Protein AF-A0A7W1SRJ2-F1 (afdb_monomer_lite)

Foldseek 3Di:
DPPVVVVVVVVVVCVVQVDPVNLVQALVVQLVVDDDPQLSVQLSVVLVVQRDDDSVVSNVVSVVVCVVVVVCRNVSVVD

Secondary structure (DSSP, 8-state):
--HHHHHHHHHHHHHHH-SGGGTTTSGGGTGGG--SHHHHHHHHHHHHHT--S-HHHHHHHHHHHHHHTTT-HHHHHH-

Structure (mmCIF, N/CA/C/O backbone):
data_AF-A0A7W1SRJ2-F1
#
_entry.id   AF-A0A7W1SRJ2-F1
#
loop_
_atom_site.group_PDB
_atom_site.id
_atom_site.type_symbol
_atom_site.label_atom_id
_atom_site.label_alt_id
_atom_site.label_comp_id
_atom_site.label_asym_id
_atom_site.label_entity_id
_atom_site.label_seq_id
_atom_site.pdbx_PDB_ins_code
_atom_site.Cartn_x
_atom_site.Cartn_y
_atom_site.Cartn_z
_atom_site.occupancy
_atom_site.B_iso_or_equiv
_atom_site.auth_seq_id
_atom_site.auth_comp_id
_atom_site.auth_asym_id
_atom_site.auth_atom_id
_atom_site.pdbx_PDB_model_num
ATOM 1 N N . MET A 1 1 ?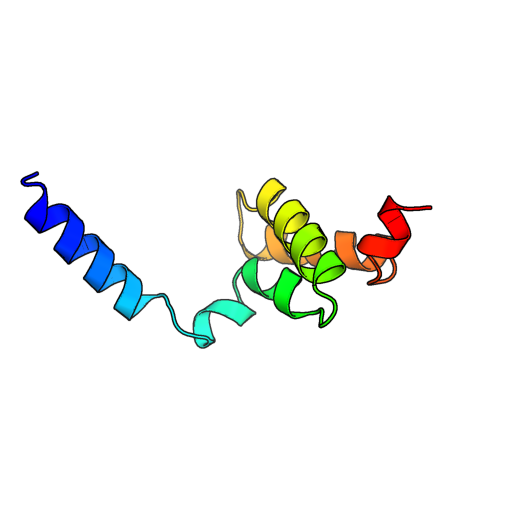 -22.227 -6.536 22.679 1.00 61.56 1 MET A N 1
ATOM 2 C CA . MET A 1 1 ? -22.469 -5.155 22.198 1.00 61.56 1 MET A CA 1
ATOM 3 C C . MET A 1 1 ? -23.703 -5.163 21.312 1.00 61.56 1 MET A C 1
ATOM 5 O O . MET A 1 1 ? -23.889 -6.141 20.599 1.00 61.56 1 MET A O 1
ATOM 9 N N . LYS A 1 2 ? -24.552 -4.128 21.367 1.00 74.88 2 LYS A N 1
ATOM 10 C CA . LYS A 1 2 ? -25.641 -3.980 20.388 1.00 74.88 2 LYS A CA 1
ATOM 11 C C . LYS A 1 2 ? -25.022 -3.761 18.994 1.00 74.88 2 LYS A C 1
ATOM 13 O O . LYS A 1 2 ? -24.029 -3.035 18.931 1.00 74.88 2 LYS A O 1
ATOM 18 N N . PRO A 1 3 ? -25.559 -4.359 17.916 1.00 79.31 3 PRO A N 1
ATOM 19 C CA . PRO A 1 3 ? -25.019 -4.207 16.561 1.00 79.31 3 PRO A CA 1
ATOM 20 C C . PRO A 1 3 ? -24.786 -2.745 16.149 1.00 79.31 3 PRO A C 1
ATOM 22 O O . PRO A 1 3 ? -23.745 -2.430 15.576 1.00 79.31 3 PRO A O 1
ATOM 25 N N . ASP A 1 4 ? -25.692 -1.845 16.538 1.00 89.94 4 ASP A N 1
ATOM 26 C CA . ASP A 1 4 ? -25.610 -0.415 16.211 1.00 89.94 4 ASP A CA 1
ATOM 27 C C . ASP A 1 4 ? -24.380 0.269 16.825 1.00 89.94 4 ASP A C 1
ATOM 29 O O . ASP A 1 4 ? -23.693 1.033 16.154 1.00 89.94 4 ASP A O 1
ATOM 33 N N . ALA A 1 5 ? -24.016 -0.096 18.059 1.00 93.38 5 ALA A N 1
ATOM 34 C CA . ALA A 1 5 ? -22.846 0.463 18.735 1.00 93.38 5 ALA A CA 1
ATOM 35 C C . ALA A 1 5 ? -21.519 0.026 18.086 1.00 93.38 5 ALA A C 1
ATOM 37 O O . ALA A 1 5 ? -20.545 0.773 18.101 1.00 93.38 5 ALA A O 1
ATOM 38 N N . ILE A 1 6 ? -21.464 -1.184 17.511 1.00 95.12 6 ILE A N 1
ATOM 39 C CA . ILE A 1 6 ? -20.281 -1.651 16.765 1.00 95.12 6 ILE A CA 1
ATOM 40 C C . ILE A 1 6 ? -20.163 -0.882 15.451 1.00 95.12 6 ILE A C 1
ATOM 42 O O . ILE A 1 6 ? -19.068 -0.457 15.093 1.00 95.12 6 ILE A O 1
ATOM 46 N N . LYS A 1 7 ? -21.281 -0.683 14.746 1.00 95.50 7 LYS A N 1
ATOM 47 C CA . LYS A 1 7 ? -21.300 0.079 13.496 1.00 95.50 7 LYS A CA 1
ATOM 48 C C . LYS A 1 7 ? -20.817 1.513 13.712 1.00 95.50 7 LYS A C 1
ATOM 50 O O . LYS A 1 7 ? -19.928 1.954 12.994 1.00 95.50 7 LYS A O 1
ATOM 55 N N . GLU A 1 8 ? -21.358 2.210 14.708 1.00 96.50 8 GLU A N 1
ATOM 56 C CA . GLU A 1 8 ? -20.949 3.581 15.041 1.00 96.50 8 GLU A CA 1
AT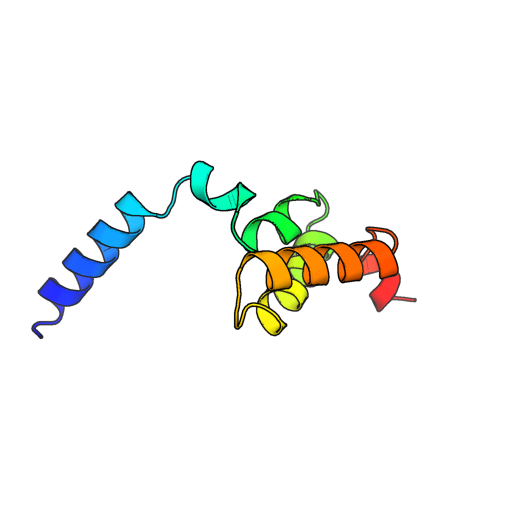OM 57 C C . GLU A 1 8 ? -19.463 3.667 15.402 1.00 96.50 8 GLU A C 1
ATOM 59 O O . GLU A 1 8 ? -18.755 4.549 14.919 1.00 96.50 8 GLU A O 1
ATOM 64 N N . PHE A 1 9 ? -18.966 2.711 16.190 1.00 95.94 9 PHE A N 1
ATOM 65 C CA . PHE A 1 9 ? -17.550 2.636 16.537 1.00 95.94 9 PHE A CA 1
ATOM 66 C C . PHE A 1 9 ? -16.649 2.445 15.305 1.00 95.94 9 PHE A C 1
ATOM 68 O O . PHE A 1 9 ? -15.637 3.133 15.170 1.00 95.94 9 PHE A O 1
ATOM 75 N N . LEU A 1 10 ? -17.005 1.531 14.397 1.00 95.69 10 LEU A N 1
ATOM 76 C CA . LEU A 1 10 ? -16.230 1.284 13.177 1.00 95.69 10 LEU A CA 1
ATOM 77 C C . LEU A 1 10 ? -16.271 2.483 12.222 1.00 95.69 10 LEU A C 1
ATOM 79 O O . LEU A 1 10 ? -15.239 2.820 11.650 1.00 95.69 10 LEU A O 1
ATOM 83 N N . GLU A 1 11 ? -17.416 3.157 12.096 1.00 96.62 11 GLU A N 1
ATOM 84 C CA . GLU A 1 11 ? -17.544 4.375 11.288 1.00 96.62 11 GLU A CA 1
ATOM 85 C C . GLU A 1 11 ? -16.661 5.498 11.845 1.00 96.62 11 GLU A C 1
ATOM 87 O O . GLU A 1 11 ? -15.908 6.124 11.105 1.00 96.62 11 GLU A O 1
ATOM 92 N N . GLN A 1 12 ? -16.660 5.703 13.165 1.00 96.75 12 GLN A N 1
ATOM 93 C CA . GLN A 1 12 ? -15.773 6.679 13.798 1.00 96.75 12 GLN A CA 1
ATOM 94 C C . GLN A 1 12 ? -14.297 6.380 13.498 1.00 96.75 12 GLN A C 1
ATOM 96 O O . GLN A 1 12 ? -13.532 7.287 13.175 1.00 96.75 12 GLN A O 1
ATOM 101 N N . LYS A 1 13 ? -13.891 5.106 13.576 1.00 95.44 13 LYS A N 1
ATOM 102 C CA . LYS A 1 13 ? -12.518 4.684 13.270 1.00 95.44 13 LYS A CA 1
ATOM 103 C C . LYS A 1 13 ? -12.181 4.842 11.792 1.00 95.44 13 LYS A C 1
ATOM 105 O O . LYS A 1 13 ? -11.063 5.232 11.468 1.00 95.44 13 LYS A O 1
ATOM 110 N N . TYR A 1 14 ? -13.136 4.589 10.904 1.00 94.25 14 TYR A N 1
ATOM 111 C CA . TYR A 1 14 ? -12.982 4.852 9.479 1.00 94.25 14 TYR A CA 1
ATOM 112 C C . TYR A 1 14 ? -12.714 6.338 9.220 1.00 94.25 14 TYR A C 1
ATOM 114 O O . TYR A 1 14 ? -11.726 6.659 8.569 1.00 94.25 14 TYR A O 1
ATOM 122 N N . GLN A 1 15 ? -13.510 7.243 9.794 1.00 94.62 15 GLN A N 1
ATOM 123 C CA . GLN A 1 15 ? -13.295 8.687 9.639 1.00 94.62 15 GLN A CA 1
ATOM 124 C C . GLN A 1 15 ? -11.947 9.151 10.225 1.00 94.62 15 GLN A C 1
ATOM 126 O O . GLN A 1 15 ? -11.332 10.075 9.702 1.00 94.62 15 GLN A O 1
ATOM 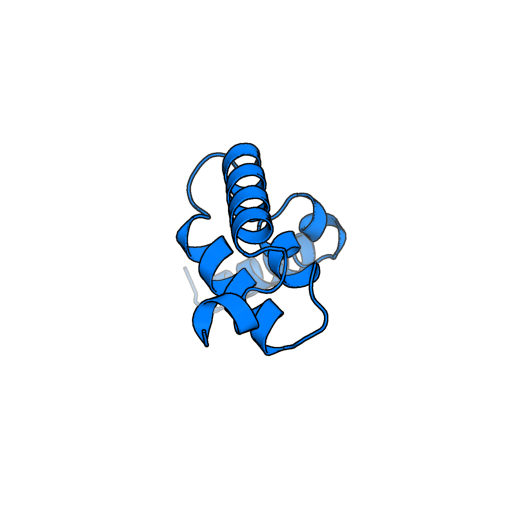131 N N . GLU A 1 16 ? -11.465 8.503 11.291 1.00 92.12 16 GLU A N 1
ATOM 132 C CA . GLU A 1 16 ? -10.172 8.804 11.920 1.00 92.12 16 GLU A CA 1
ATOM 133 C C . GLU A 1 16 ? -8.972 8.354 11.065 1.00 92.12 16 GLU A C 1
ATOM 135 O O . GLU A 1 16 ? -8.000 9.097 10.924 1.00 92.12 16 GLU A O 1
ATOM 140 N N . PHE A 1 17 ? -9.026 7.147 10.492 1.00 88.88 17 PHE A N 1
ATOM 141 C CA . PHE A 1 17 ? -7.859 6.508 9.871 1.00 88.88 17 PHE A CA 1
ATOM 142 C C . PHE A 1 17 ? -7.884 6.461 8.342 1.00 88.88 17 PHE A C 1
ATOM 144 O O . PHE A 1 17 ? -6.823 6.339 7.730 1.00 88.88 17 PHE A O 1
ATOM 151 N N . ASN A 1 18 ? -9.046 6.581 7.697 1.00 90.62 18 ASN A N 1
ATOM 152 C CA . ASN A 1 18 ? -9.154 6.570 6.239 1.00 90.62 18 ASN A CA 1
ATOM 153 C C . ASN A 1 18 ? -8.797 7.939 5.640 1.00 90.62 18 ASN A C 1
ATOM 155 O O . ASN A 1 18 ? -9.626 8.622 5.040 1.00 90.62 18 ASN A O 1
ATOM 159 N N . SER A 1 19 ? -7.544 8.350 5.814 1.00 91.00 19 SER A N 1
ATOM 160 C CA . SER A 1 19 ? -7.000 9.552 5.191 1.00 91.00 19 SER A CA 1
ATOM 161 C C . SER A 1 19 ? -5.679 9.251 4.475 1.00 91.00 19 SER A C 1
ATOM 163 O O . SER A 1 19 ? -4.920 8.383 4.919 1.00 91.00 19 SER A O 1
ATOM 165 N N . PRO A 1 20 ? -5.350 9.982 3.391 1.00 90.50 20 PRO A N 1
ATOM 166 C CA . PRO A 1 20 ? -4.109 9.766 2.646 1.00 90.50 20 PRO A CA 1
ATOM 167 C C . PRO A 1 20 ? -2.834 9.886 3.491 1.00 90.50 20 PRO A C 1
ATOM 169 O O . PRO A 1 20 ? -1.829 9.263 3.167 1.00 90.50 20 PRO A O 1
ATOM 172 N N . GLY A 1 21 ? -2.873 10.637 4.598 1.00 90.81 21 GLY A N 1
ATOM 173 C CA . GLY A 1 21 ? -1.727 10.801 5.498 1.00 90.81 21 GLY A CA 1
ATOM 174 C C . GLY A 1 21 ? -1.268 9.502 6.167 1.00 90.81 21 GLY A C 1
ATOM 175 O O . GLY A 1 21 ? -0.109 9.393 6.556 1.00 90.81 21 GLY A O 1
ATOM 176 N N . PHE A 1 22 ? -2.133 8.488 6.264 1.00 88.62 22 PHE A N 1
ATOM 177 C CA . PHE A 1 22 ? -1.737 7.184 6.796 1.00 88.62 22 PHE A CA 1
ATOM 178 C C . PHE A 1 22 ? -1.027 6.304 5.764 1.00 88.62 22 PHE A C 1
ATOM 180 O O . PHE A 1 22 ? -0.310 5.393 6.171 1.00 88.62 22 PHE A O 1
ATOM 187 N N . ILE A 1 23 ? -1.153 6.599 4.462 1.00 91.88 23 ILE A N 1
ATOM 188 C CA . ILE A 1 23 ? -0.618 5.760 3.380 1.00 91.88 23 ILE A CA 1
ATOM 189 C C . ILE A 1 23 ? 0.902 5.652 3.472 1.00 91.88 23 ILE A C 1
ATOM 191 O O . ILE A 1 23 ? 1.418 4.544 3.444 1.00 91.88 23 ILE A O 1
ATOM 195 N N . GLU A 1 24 ? 1.618 6.771 3.626 1.00 89.94 24 GLU A N 1
ATOM 196 C CA . GLU A 1 24 ? 3.090 6.815 3.571 1.00 89.94 24 GLU A CA 1
ATOM 197 C C . GLU A 1 24 ? 3.760 5.839 4.551 1.00 89.94 24 GLU A C 1
ATOM 199 O O . GLU A 1 24 ? 4.762 5.202 4.231 1.00 89.94 24 GLU A O 1
ATOM 204 N N . SER A 1 25 ? 3.185 5.694 5.747 1.00 90.19 25 SER A N 1
ATOM 205 C CA . SER A 1 25 ? 3.729 4.822 6.790 1.00 90.19 25 SER A CA 1
ATOM 206 C C . SER A 1 25 ? 3.102 3.426 6.821 1.00 90.19 25 SER A C 1
ATOM 208 O O . SER A 1 25 ? 3.494 2.605 7.649 1.00 90.19 25 SER A O 1
ATOM 210 N N . ASP A 1 26 ? 2.131 3.141 5.962 1.00 92.69 26 ASP A N 1
ATOM 211 C CA . ASP A 1 26 ? 1.374 1.894 5.971 1.00 92.69 26 ASP A CA 1
ATOM 212 C C . ASP A 1 26 ? 1.763 0.993 4.786 1.00 92.69 26 ASP A C 1
ATOM 214 O O . ASP A 1 26 ? 2.116 1.509 3.721 1.00 92.69 26 ASP A O 1
ATOM 218 N N . PRO A 1 27 ? 1.705 -0.348 4.912 1.00 94.56 27 PRO A N 1
ATOM 219 C CA . PRO A 1 27 ? 1.909 -1.262 3.784 1.00 94.56 27 PRO A CA 1
ATOM 220 C C . PRO A 1 27 ? 1.041 -0.960 2.555 1.00 94.56 27 PRO A C 1
ATOM 222 O O . PRO A 1 27 ? 1.441 -1.283 1.438 1.00 94.56 27 PRO A O 1
ATOM 225 N N . VAL A 1 28 ? -0.099 -0.280 2.726 1.00 94.25 28 VAL A N 1
ATOM 226 C CA . VAL A 1 28 ? -0.916 0.228 1.616 1.00 94.25 28 VAL A CA 1
ATOM 227 C C . VAL A 1 28 ? -0.155 1.189 0.688 1.00 94.25 28 VAL A C 1
ATOM 229 O O . VAL A 1 28 ? -0.548 1.322 -0.468 1.00 94.25 28 VAL A O 1
ATOM 232 N N . SER A 1 29 ? 0.951 1.811 1.109 1.00 96.19 29 SER A N 1
ATOM 233 C CA . SER A 1 29 ? 1.825 2.594 0.213 1.00 96.19 29 SER A CA 1
ATOM 234 C C . SER A 1 29 ? 2.387 1.788 -0.961 1.00 96.19 29 SER A C 1
ATOM 236 O O . SER A 1 29 ? 2.594 2.347 -2.033 1.00 96.19 29 SER A O 1
ATOM 238 N N . ILE A 1 30 ? 2.603 0.482 -0.795 1.00 97.81 30 ILE A N 1
ATOM 239 C CA . ILE A 1 30 ? 3.258 -0.376 -1.790 1.00 97.81 30 ILE A CA 1
ATOM 240 C C . ILE A 1 30 ? 2.447 -0.495 -3.090 1.00 97.81 30 ILE A C 1
ATOM 242 O O . ILE A 1 30 ? 2.993 -0.180 -4.146 1.00 97.81 30 ILE A O 1
ATOM 246 N N . PRO A 1 31 ? 1.146 -0.851 -3.075 1.00 97.56 31 PRO A N 1
ATOM 247 C CA . PRO A 1 31 ? 0.336 -0.815 -4.290 1.00 97.56 31 PRO A CA 1
ATOM 248 C C . PRO A 1 31 ? 0.138 0.601 -4.853 1.00 97.56 31 PRO A C 1
ATOM 250 O O . PRO A 1 31 ? -0.243 0.730 -6.008 1.00 97.56 31 PRO A O 1
ATOM 253 N N . HIS A 1 32 ? 0.389 1.675 -4.095 1.00 96.38 32 HIS A N 1
ATOM 254 C CA . HIS A 1 32 ? 0.326 3.046 -4.625 1.00 96.38 32 HIS A CA 1
ATOM 255 C C . HIS A 1 32 ? 1.570 3.450 -5.431 1.00 96.38 32 HIS A C 1
ATOM 257 O O . HIS A 1 32 ? 1.561 4.508 -6.057 1.00 96.38 32 HIS A O 1
ATOM 263 N N . LEU A 1 33 ? 2.615 2.615 -5.465 1.00 96.50 33 LEU A N 1
ATOM 264 C CA . LEU A 1 33 ? 3.793 2.831 -6.312 1.00 96.50 33 LEU A CA 1
ATOM 265 C C . LEU A 1 33 ? 3.499 2.623 -7.806 1.00 96.50 33 LEU A C 1
ATOM 267 O O . LEU A 1 33 ? 4.284 3.055 -8.646 1.00 96.50 33 LEU A O 1
ATOM 271 N N . PHE A 1 34 ? 2.383 1.971 -8.139 1.00 97.94 34 PHE A N 1
ATOM 272 C CA . PHE A 1 34 ? 2.082 1.508 -9.490 1.00 97.94 34 PHE A CA 1
ATOM 273 C C . PHE A 1 34 ? 0.818 2.160 -10.051 1.00 97.94 34 PHE A C 1
ATOM 275 O O . PHE A 1 34 ? -0.126 2.483 -9.326 1.00 97.94 34 PHE A O 1
ATOM 282 N N . THR A 1 35 ? 0.782 2.324 -11.372 1.00 97.69 35 THR A N 1
ATOM 283 C CA . THR A 1 35 ? -0.380 2.839 -12.112 1.00 97.69 35 THR A CA 1
ATOM 284 C C . THR A 1 35 ? -1.148 1.728 -12.824 1.00 97.69 35 THR A C 1
ATOM 286 O O . THR A 1 35 ? -2.377 1.799 -12.892 1.00 97.69 35 THR A O 1
ATOM 289 N N . LEU A 1 36 ? -0.448 0.693 -13.305 1.00 97.94 36 LEU A N 1
ATOM 290 C CA . LEU A 1 36 ? -1.043 -0.483 -13.936 1.00 97.94 36 LEU A CA 1
ATOM 291 C C . LEU A 1 36 ? -1.841 -1.291 -12.909 1.00 97.94 36 LEU A C 1
ATOM 293 O O . LEU A 1 36 ? -1.367 -1.552 -11.805 1.00 97.94 36 LEU A O 1
ATOM 297 N N . LYS A 1 37 ? -3.067 -1.683 -13.262 1.00 98.19 37 LYS A N 1
ATOM 298 C CA . LYS A 1 37 ? -3.985 -2.353 -12.335 1.00 98.19 37 LYS A CA 1
ATOM 299 C C . LYS A 1 37 ? -3.402 -3.673 -11.823 1.00 98.19 37 LYS A C 1
ATOM 301 O O . LYS A 1 37 ? -3.458 -3.933 -10.627 1.00 98.19 37 LYS A O 1
ATOM 306 N N . GLU A 1 38 ? -2.823 -4.459 -12.716 1.00 98.12 38 GLU A N 1
ATOM 307 C CA . GLU A 1 38 ? -2.244 -5.771 -12.449 1.00 98.12 38 GLU A CA 1
ATOM 308 C C . GLU A 1 38 ? -1.078 -5.665 -11.457 1.00 98.12 38 GLU A C 1
ATOM 310 O O . GLU A 1 38 ? -1.060 -6.375 -10.452 1.00 98.12 38 GLU A O 1
ATOM 315 N N . ASP A 1 39 ? -0.167 -4.705 -11.660 1.00 98.44 39 ASP A N 1
ATOM 316 C CA . ASP A 1 39 ? 0.930 -4.442 -10.721 1.00 98.44 39 ASP A CA 1
ATOM 317 C C . ASP A 1 39 ? 0.406 -4.014 -9.347 1.00 98.44 39 ASP A C 1
ATOM 319 O O . ASP A 1 39 ? 0.896 -4.489 -8.323 1.00 98.44 39 ASP A O 1
ATOM 323 N N . ARG A 1 40 ? -0.621 -3.154 -9.299 1.00 98.38 40 ARG A N 1
ATOM 324 C CA . ARG A 1 40 ? -1.237 -2.713 -8.036 1.00 98.38 40 ARG A CA 1
ATOM 325 C C . ARG A 1 40 ? -1.854 -3.878 -7.269 1.00 98.38 40 ARG A C 1
ATOM 327 O O . ARG A 1 40 ? -1.693 -3.957 -6.052 1.00 98.38 40 ARG A O 1
ATOM 334 N N . GLU A 1 41 ? -2.570 -4.761 -7.957 1.00 98.19 41 GLU A N 1
ATOM 335 C CA . GLU A 1 41 ? -3.226 -5.917 -7.344 1.00 98.19 41 GLU A CA 1
ATOM 336 C C . GLU A 1 41 ? -2.198 -6.926 -6.822 1.00 98.19 41 GLU A C 1
ATOM 338 O O . GLU A 1 41 ? -2.283 -7.342 -5.664 1.00 98.19 41 GLU A O 1
ATOM 343 N N . ILE A 1 42 ? -1.178 -7.251 -7.621 1.00 98.19 42 ILE A N 1
ATOM 344 C CA . ILE A 1 42 ? -0.113 -8.185 -7.234 1.00 98.19 42 ILE A CA 1
ATOM 345 C C . ILE A 1 42 ? 0.722 -7.607 -6.087 1.00 98.19 42 ILE A C 1
ATOM 347 O O . ILE A 1 42 ? 0.917 -8.273 -5.068 1.00 98.19 42 ILE A O 1
ATOM 351 N N . ALA A 1 43 ? 1.171 -6.355 -6.199 1.00 98.25 43 ALA A N 1
ATOM 352 C CA . ALA A 1 43 ? 1.943 -5.687 -5.154 1.00 98.25 43 ALA A CA 1
ATOM 353 C C . ALA A 1 43 ? 1.151 -5.568 -3.846 1.00 98.25 43 ALA A C 1
ATOM 355 O O . ALA A 1 43 ? 1.698 -5.808 -2.769 1.00 98.25 43 ALA A O 1
ATOM 356 N N . GLY A 1 44 ? -0.142 -5.237 -3.930 1.00 97.81 44 GLY A N 1
ATOM 357 C CA . GLY A 1 44 ? -1.036 -5.168 -2.778 1.00 97.81 44 GLY A CA 1
ATOM 358 C C . GLY A 1 44 ? -1.212 -6.523 -2.097 1.00 97.81 44 GLY A C 1
ATOM 359 O O . GLY A 1 44 ? -1.077 -6.616 -0.877 1.00 97.81 44 GLY A O 1
ATOM 360 N N . PHE A 1 45 ? -1.445 -7.582 -2.877 1.00 97.75 45 PHE A N 1
ATOM 361 C CA . PHE A 1 45 ? -1.553 -8.943 -2.358 1.00 97.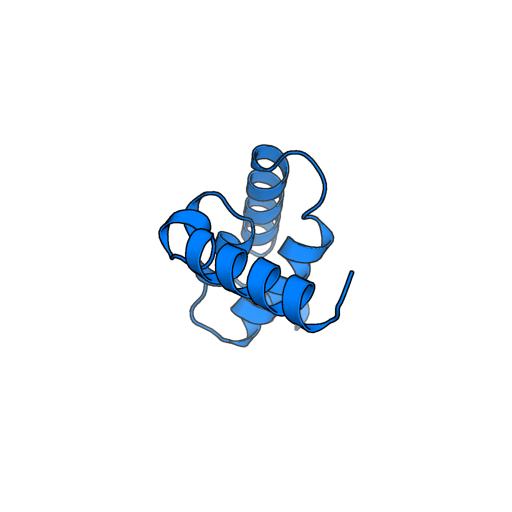75 45 PHE A CA 1
ATOM 362 C C . PHE A 1 45 ? -0.261 -9.381 -1.657 1.00 97.75 45 PHE A C 1
ATOM 364 O O . PHE A 1 4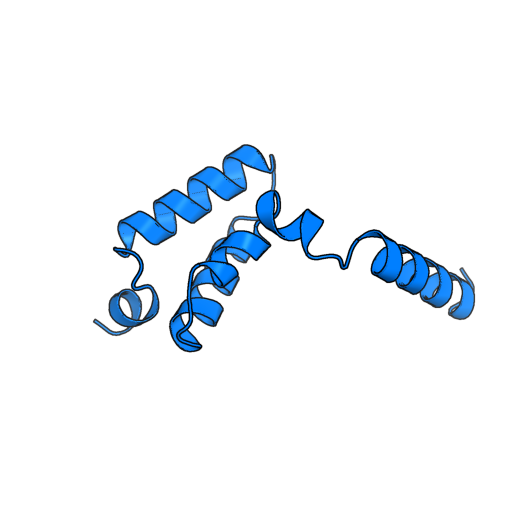5 ? -0.300 -9.808 -0.504 1.00 97.75 45 PHE A O 1
ATOM 371 N N . LEU A 1 46 ? 0.893 -9.209 -2.307 1.00 97.44 46 LEU A N 1
ATOM 372 C CA . LEU A 1 46 ? 2.195 -9.582 -1.752 1.00 97.44 46 LEU A CA 1
ATOM 373 C C . LEU A 1 46 ? 2.562 -8.774 -0.502 1.00 97.44 46 LEU A C 1
ATOM 375 O O . LEU A 1 46 ? 3.046 -9.344 0.471 1.00 97.44 46 LEU A O 1
ATOM 379 N N . ALA A 1 47 ? 2.305 -7.464 -0.485 1.00 97.31 47 ALA A N 1
ATOM 380 C CA . ALA A 1 47 ? 2.527 -6.645 0.703 1.00 97.31 47 ALA A CA 1
ATOM 381 C C . ALA A 1 47 ? 1.638 -7.097 1.876 1.00 97.31 47 ALA A C 1
ATOM 383 O O . ALA A 1 47 ? 2.104 -7.134 3.015 1.00 97.31 47 ALA A O 1
ATOM 384 N N . ALA A 1 48 ? 0.388 -7.494 1.607 1.00 97.06 48 ALA A N 1
ATOM 385 C CA . ALA A 1 48 ? -0.539 -7.977 2.626 1.00 97.06 48 ALA A CA 1
ATOM 386 C C . ALA A 1 48 ? -0.099 -9.310 3.257 1.00 97.06 48 ALA A C 1
ATOM 388 O O . ALA A 1 48 ? -0.262 -9.484 4.465 1.00 97.06 48 ALA A O 1
ATOM 389 N N . THR A 1 49 ? 0.510 -10.231 2.495 1.00 96.50 49 THR A N 1
ATOM 390 C CA . THR A 1 49 ? 0.969 -11.527 3.046 1.00 96.50 49 THR A CA 1
ATOM 391 C C . THR A 1 49 ? 2.100 -11.384 4.070 1.00 96.50 49 THR A C 1
ATOM 393 O O . THR A 1 49 ? 2.272 -12.250 4.929 1.00 96.50 49 THR A O 1
ATOM 396 N N . ILE A 1 50 ? 2.838 -10.271 4.031 1.00 95.19 50 ILE A N 1
ATOM 397 C CA . ILE A 1 50 ? 3.935 -9.965 4.960 1.00 95.19 50 ILE A CA 1
ATOM 398 C C . ILE A 1 50 ? 3.598 -8.841 5.949 1.00 95.19 50 ILE A C 1
ATOM 400 O O . ILE A 1 50 ? 4.467 -8.425 6.712 1.00 95.19 50 ILE A O 1
ATOM 404 N N . ALA A 1 51 ? 2.350 -8.361 5.984 1.00 95.00 51 ALA A N 1
ATOM 405 C CA . ALA A 1 51 ? 1.918 -7.225 6.802 1.00 95.00 51 ALA A CA 1
ATOM 406 C C . ALA A 1 51 ? 1.686 -7.562 8.290 1.00 95.00 51 ALA A C 1
ATOM 408 O O . ALA A 1 51 ? 0.769 -7.046 8.927 1.00 95.00 51 ALA A O 1
ATOM 409 N N . TRP A 1 52 ? 2.531 -8.416 8.867 1.00 94.06 52 TRP A N 1
ATOM 410 C CA . TRP A 1 52 ? 2.467 -8.821 10.268 1.00 94.06 52 TRP A CA 1
ATOM 411 C C . TRP A 1 52 ? 3.806 -8.555 10.967 1.00 94.06 52 TRP A C 1
ATOM 413 O O . TRP A 1 52 ? 4.872 -8.944 10.496 1.00 94.06 52 TRP A O 1
ATOM 423 N N . GLY A 1 53 ? 3.756 -7.847 12.100 1.00 93.25 53 GLY A N 1
ATOM 424 C CA . GLY A 1 53 ? 4.937 -7.454 12.875 1.00 93.25 53 GLY A CA 1
ATOM 425 C C . GLY A 1 53 ? 5.231 -5.952 12.840 1.00 93.25 53 GLY A C 1
ATOM 426 O O . GLY A 1 53 ? 4.331 -5.115 12.776 1.00 93.25 53 GLY A O 1
ATOM 427 N N . GLN A 1 54 ? 6.511 -5.586 12.950 1.00 95.25 54 GLN A N 1
ATOM 428 C CA . GLN A 1 54 ? 6.916 -4.184 13.051 1.00 95.25 54 GLN A CA 1
ATOM 429 C C . GLN A 1 54 ? 6.767 -3.463 11.703 1.00 95.25 54 GLN A C 1
ATOM 431 O O . GLN A 1 54 ? 7.468 -3.785 10.746 1.00 95.25 54 GLN A O 1
ATOM 436 N N . ARG A 1 55 ? 5.941 -2.410 11.666 1.00 94.06 55 ARG A N 1
ATOM 437 C CA . ARG A 1 55 ? 5.644 -1.570 10.485 1.00 94.06 55 ARG A CA 1
ATOM 438 C C . ARG A 1 55 ? 6.864 -1.223 9.620 1.00 94.06 55 ARG A C 1
ATOM 440 O O . ARG A 1 55 ? 6.845 -1.445 8.417 1.00 94.06 55 ARG A O 1
ATOM 447 N N . LYS A 1 56 ? 7.955 -0.745 10.229 1.00 95.31 56 LYS A N 1
ATOM 448 C CA . LYS A 1 56 ? 9.195 -0.404 9.504 1.00 95.31 56 LYS A CA 1
ATOM 449 C C . LYS A 1 56 ? 9.822 -1.615 8.797 1.00 95.31 56 LYS A C 1
ATOM 451 O O . LYS A 1 56 ? 10.320 -1.484 7.686 1.00 95.31 56 LYS A O 1
ATOM 456 N N . SER A 1 57 ? 9.798 -2.785 9.436 1.00 96.19 57 SER A N 1
ATOM 457 C CA . SER A 1 57 ? 10.305 -4.032 8.849 1.00 96.19 57 SER A CA 1
ATOM 458 C C . SER A 1 57 ? 9.432 -4.483 7.677 1.00 96.19 57 SER A C 1
ATOM 460 O O . SER A 1 57 ? 9.956 -4.820 6.619 1.00 96.19 57 SER A O 1
ATOM 462 N N . ILE A 1 58 ? 8.107 -4.401 7.840 1.00 97.31 58 ILE A N 1
ATOM 463 C CA . ILE A 1 58 ? 7.132 -4.733 6.794 1.00 97.31 58 ILE A CA 1
ATOM 464 C C . ILE A 1 58 ? 7.385 -3.887 5.541 1.00 97.31 58 ILE A C 1
ATOM 466 O O . ILE A 1 58 ? 7.580 -4.446 4.466 1.00 97.31 58 ILE A O 1
ATOM 470 N N . LEU A 1 59 ? 7.454 -2.558 5.684 1.00 97.06 59 LEU A N 1
ATOM 471 C CA . LEU A 1 59 ? 7.697 -1.645 4.561 1.00 97.06 59 LEU A CA 1
ATOM 472 C C . LEU A 1 59 ? 9.024 -1.934 3.859 1.00 97.06 59 LEU A C 1
ATOM 474 O O . LEU A 1 59 ? 9.058 -2.057 2.638 1.00 97.06 59 LEU A O 1
ATOM 478 N N . ASN A 1 60 ? 10.103 -2.104 4.626 1.00 97.38 60 ASN A N 1
ATOM 479 C CA . ASN A 1 60 ? 11.415 -2.413 4.064 1.00 97.38 60 ASN A CA 1
ATOM 480 C C . ASN A 1 60 ? 11.399 -3.723 3.266 1.00 97.38 60 ASN A C 1
ATOM 482 O O . ASN A 1 60 ? 12.011 -3.806 2.205 1.00 97.38 60 ASN A O 1
ATOM 486 N N . ASN A 1 61 ? 10.725 -4.757 3.772 1.00 97.62 61 ASN A N 1
ATOM 487 C CA . ASN A 1 61 ? 10.647 -6.046 3.090 1.00 97.62 61 ASN A CA 1
ATOM 488 C C . ASN A 1 61 ? 9.742 -5.986 1.857 1.00 97.62 61 ASN A C 1
ATOM 490 O O . ASN A 1 61 ? 10.103 -6.552 0.829 1.00 97.62 61 ASN A O 1
ATOM 494 N N . ALA A 1 62 ? 8.626 -5.260 1.919 1.00 97.81 62 ALA A N 1
ATOM 495 C CA . ALA A 1 62 ? 7.754 -5.062 0.768 1.00 97.81 62 ALA A CA 1
ATOM 496 C C . ALA A 1 62 ? 8.457 -4.275 -0.350 1.00 97.81 62 ALA A C 1
ATOM 498 O O . ALA A 1 62 ? 8.397 -4.679 -1.507 1.00 97.81 62 ALA A O 1
ATOM 499 N N . GLN A 1 63 ? 9.201 -3.215 -0.015 1.00 97.75 63 GLN A N 1
ATOM 500 C CA . GLN A 1 63 ? 10.017 -2.471 -0.982 1.00 97.75 63 GLN A CA 1
ATOM 501 C C . GLN A 1 63 ? 11.110 -3.341 -1.605 1.00 97.75 63 GLN A C 1
ATOM 503 O O . GLN A 1 63 ? 11.274 -3.336 -2.822 1.00 97.75 63 GLN A O 1
ATOM 508 N N . LYS A 1 64 ? 11.825 -4.133 -0.795 1.00 98.25 64 LYS A N 1
ATOM 509 C CA . LYS A 1 64 ? 12.810 -5.100 -1.304 1.00 98.25 64 LYS A CA 1
ATOM 510 C C . LYS A 1 64 ? 12.173 -6.107 -2.254 1.00 98.25 64 LYS A C 1
ATOM 512 O O . LYS A 1 64 ? 12.759 -6.410 -3.283 1.00 98.25 64 LYS A O 1
ATOM 517 N N . LEU A 1 65 ? 10.982 -6.607 -1.929 1.00 97.88 65 LEU A N 1
ATOM 518 C CA . LEU A 1 65 ? 10.252 -7.528 -2.793 1.00 97.88 65 LEU A CA 1
ATOM 519 C C . LEU A 1 65 ? 9.905 -6.875 -4.138 1.00 97.88 65 LEU A C 1
ATOM 521 O O . LEU A 1 65 ? 10.154 -7.480 -5.175 1.00 97.88 65 LEU A O 1
ATOM 525 N N . MET A 1 66 ? 9.415 -5.629 -4.139 1.00 98.25 66 MET A N 1
ATOM 526 C CA . MET A 1 66 ? 9.164 -4.887 -5.384 1.00 98.25 66 MET A CA 1
ATOM 527 C C . MET A 1 66 ? 10.449 -4.666 -6.188 1.00 98.25 66 MET A C 1
ATOM 529 O O . MET A 1 66 ? 10.444 -4.823 -7.404 1.00 98.25 66 MET A O 1
ATOM 533 N N . GLN A 1 67 ? 11.559 -4.356 -5.515 1.00 98.38 67 GLN A N 1
ATOM 534 C CA . GLN A 1 67 ? 12.866 -4.193 -6.149 1.00 98.38 67 GLN A CA 1
ATOM 535 C C . GLN A 1 67 ? 13.369 -5.494 -6.795 1.00 98.38 67 GLN A C 1
ATOM 537 O O . GLN A 1 67 ? 13.942 -5.439 -7.877 1.00 98.38 67 GLN A O 1
ATOM 542 N N . LEU A 1 68 ? 13.155 -6.652 -6.159 1.00 98.00 68 LEU A N 1
ATOM 543 C CA . LEU A 1 68 ? 13.521 -7.962 -6.716 1.00 98.00 68 LEU A CA 1
ATOM 544 C C . LEU A 1 68 ? 12.731 -8.310 -7.985 1.00 98.00 68 LEU A C 1
ATOM 546 O O . LEU A 1 68 ? 13.233 -9.059 -8.813 1.00 98.00 68 LEU A O 1
ATOM 550 N N . MET A 1 69 ? 11.528 -7.754 -8.137 1.00 97.75 69 MET A N 1
ATOM 551 C CA . MET A 1 69 ? 10.706 -7.863 -9.347 1.00 97.75 69 MET A CA 1
ATOM 552 C C . MET A 1 69 ? 10.927 -6.683 -10.308 1.00 97.75 69 MET A C 1
ATOM 554 O O . MET A 1 69 ? 10.090 -6.430 -11.166 1.00 97.75 69 MET A O 1
ATOM 558 N N . GLU A 1 70 ? 11.999 -5.905 -10.120 1.00 97.88 70 GLU A N 1
ATOM 559 C CA . GLU A 1 70 ? 12.347 -4.728 -10.931 1.00 97.88 7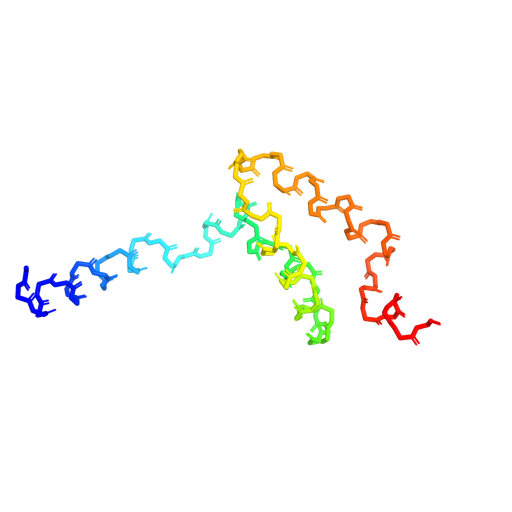0 GLU A CA 1
ATOM 560 C C . GLU A 1 70 ? 11.214 -3.694 -11.063 1.00 97.88 70 GLU A C 1
ATOM 562 O O . GLU A 1 70 ? 11.107 -2.988 -12.061 1.00 97.88 70 GLU A O 1
ATOM 567 N N . TYR A 1 71 ? 10.357 -3.584 -10.040 1.00 97.94 71 TYR A N 1
ATOM 568 C CA . TYR A 1 71 ? 9.135 -2.774 -10.081 1.00 97.94 71 TYR A CA 1
ATOM 569 C C . TYR A 1 71 ? 8.210 -3.114 -11.269 1.00 97.94 71 TYR A C 1
ATOM 571 O O . TYR A 1 71 ? 7.460 -2.259 -11.734 1.00 97.94 71 TYR A O 1
ATOM 579 N N . SER A 1 72 ? 8.207 -4.373 -11.717 1.00 98.19 72 SER A N 1
ATOM 580 C CA . SER A 1 72 ? 7.218 -4.921 -12.650 1.00 98.19 72 SER A CA 1
ATOM 581 C C . SER A 1 72 ? 6.642 -6.259 -12.145 1.00 98.19 72 SER A C 1
ATOM 583 O O . SER A 1 72 ? 6.902 -7.316 -12.726 1.00 98.19 72 SER A O 1
ATOM 585 N N . PRO A 1 73 ? 5.870 -6.251 -11.034 1.00 98.12 73 PRO A N 1
ATOM 586 C CA . PRO A 1 73 ? 5.295 -7.468 -10.455 1.00 98.12 73 PRO A CA 1
ATOM 587 C C . PRO A 1 73 ? 4.462 -8.309 -11.430 1.00 98.12 73 PRO A C 1
ATOM 589 O O . PRO A 1 73 ? 4.515 -9.533 -11.370 1.00 98.12 73 PRO A O 1
ATOM 592 N N . TYR A 1 74 ? 3.686 -7.681 -12.316 1.00 98.31 74 TYR A N 1
ATOM 593 C CA . TYR A 1 74 ? 2.879 -8.388 -13.306 1.00 98.31 74 TYR A CA 1
ATOM 594 C C . TYR A 1 74 ? 3.744 -9.146 -14.307 1.00 98.31 74 TYR A C 1
ATOM 596 O O . TYR A 1 74 ? 3.538 -10.343 -14.500 1.00 98.31 74 TYR A O 1
ATOM 604 N N . GLN A 1 75 ? 4.738 -8.471 -14.887 1.00 98.12 75 GLN A N 1
ATOM 605 C CA . GLN A 1 75 ? 5.661 -9.089 -15.834 1.00 98.12 75 GLN A CA 1
ATOM 606 C C . GLN A 1 75 ? 6.405 -10.260 -15.180 1.00 98.12 75 GLN A C 1
ATOM 608 O O . GLN A 1 75 ? 6.430 -11.352 -15.733 1.00 98.12 75 GLN A O 1
ATOM 613 N N . PHE A 1 76 ? 6.896 -10.066 -13.950 1.00 97.56 76 PHE A N 1
ATOM 614 C CA . PHE A 1 76 ? 7.597 -11.095 -13.179 1.00 97.56 76 PHE A CA 1
ATOM 615 C C . PHE A 1 76 ? 6.787 -12.386 -12.963 1.00 97.56 76 PHE A C 1
ATOM 617 O O . PHE A 1 76 ? 7.371 -13.456 -12.846 1.00 97.56 76 PHE A O 1
ATOM 624 N N . VAL A 1 77 ? 5.457 -12.299 -12.846 1.00 96.12 77 VAL A N 1
ATOM 625 C CA . VAL A 1 77 ? 4.591 -13.466 -12.585 1.00 96.12 77 VAL A CA 1
ATOM 626 C C . VAL A 1 77 ? 4.172 -14.189 -13.871 1.00 96.12 77 VAL A C 1
ATOM 628 O O . VAL A 1 77 ? 3.803 -15.362 -13.810 1.00 96.12 77 VAL A O 1
ATOM 631 N N . ILE A 1 78 ? 4.166 -13.495 -15.010 1.00 95.88 78 ILE A N 1
ATOM 632 C CA . ILE A 1 78 ? 3.716 -14.049 -16.296 1.00 95.88 78 ILE A CA 1
ATOM 633 C C . ILE A 1 78 ? 4.858 -14.704 -17.085 1.00 95.88 78 ILE A C 1
ATOM 635 O O . ILE A 1 78 ? 4.580 -15.611 -17.873 1.00 95.88 78 ILE A O 1
ATOM 639 N N . ASP A 1 79 ? 6.098 -14.264 -16.870 1.00 86.06 79 ASP A N 1
ATOM 640 C CA . ASP A 1 79 ? 7.307 -14.864 -17.454 1.00 86.06 79 ASP A CA 1
ATOM 641 C C . ASP A 1 79 ? 7.706 -16.193 -16.786 1.00 86.06 79 ASP A C 1
ATOM 643 O O . ASP A 1 79 ? 8.123 -17.116 -17.529 1.00 86.06 79 ASP A O 1
#

Radius of gyration: 15.63 Å; chains: 1; bounding box: 39×26×40 Å

pLDDT: mean 94.77, std 5.54, range [61.56, 98.44]

Sequence (79 aa):
MKPDAIKEFLEQKYQEFNSPGFIESDPVSIPHLFTLKEDREIAGFLAATIAWGQRKSILNNAQKLMQLMEYSPYQFVID